Protein AF-A0AAD5IQD1-F1 (afdb_monomer_lite)

InterPro domains:
  IPR021109 Aspartic peptidase domain superfamily [G3DSA:2.40.70.10] (1-88)
  IPR021109 Aspartic peptidase domain superfamily [SSF50630] (2-72)

Sequence (131 aa):
MYVNIEVNGRVIQAMLDTGATNNFMARREADRLRLNLLESTSMINAVNSGAMPAHGVLETILKIKPDVMVEVLDEVGAVLEEFYDVMLAELPRKLPPRRTIDHWIDLEAGAKPPAQAPYMMAPLELAELRK

Structure (mmCIF, N/CA/C/O backbone):
data_AF-A0AAD5IQD1-F1
#
_entry.id   AF-A0AAD5IQD1-F1
#
loop_
_atom_site.group_PDB
_atom_site.id
_atom_site.type_symbol
_atom_site.label_atom_id
_atom_site.label_alt_id
_atom_site.label_comp_id
_atom_site.label_asym_id
_atom_site.label_entity_id
_atom_site.label_seq_id
_atom_site.pdbx_PDB_ins_code
_atom_site.Cartn_x
_atom_site.Cartn_y
_atom_site.Cartn_z
_atom_site.occupancy
_atom_site.B_iso_or_equiv
_atom_site.auth_seq_id
_atom_site.auth_comp_id
_atom_site.auth_asym_id
_atom_site.auth_atom_id
_atom_site.pdbx_PDB_model_num
ATOM 1 N N . MET A 1 1 ? -12.200 -0.147 2.313 1.00 70.19 1 MET A N 1
ATOM 2 C CA . MET A 1 1 ? -12.702 -1.318 3.075 1.00 70.19 1 MET A CA 1
ATOM 3 C C . MET A 1 1 ? -13.413 -0.800 4.317 1.00 70.19 1 MET A C 1
ATOM 5 O O . MET A 1 1 ? -12.965 0.212 4.833 1.00 70.19 1 MET A O 1
ATOM 9 N N . TYR A 1 2 ? -14.508 -1.409 4.776 1.00 79.00 2 TYR A N 1
ATOM 10 C CA . TYR A 1 2 ? -15.162 -1.018 6.034 1.00 79.00 2 TYR A CA 1
ATOM 11 C C . TYR A 1 2 ? -14.921 -2.086 7.096 1.00 79.00 2 TYR A C 1
ATOM 13 O O . TYR A 1 2 ? -15.002 -3.273 6.794 1.00 79.00 2 TYR A O 1
ATOM 21 N N . VAL A 1 3 ? -14.634 -1.666 8.323 1.00 79.44 3 VAL A N 1
ATOM 22 C CA . VAL A 1 3 ? -14.372 -2.549 9.462 1.00 79.44 3 VAL A CA 1
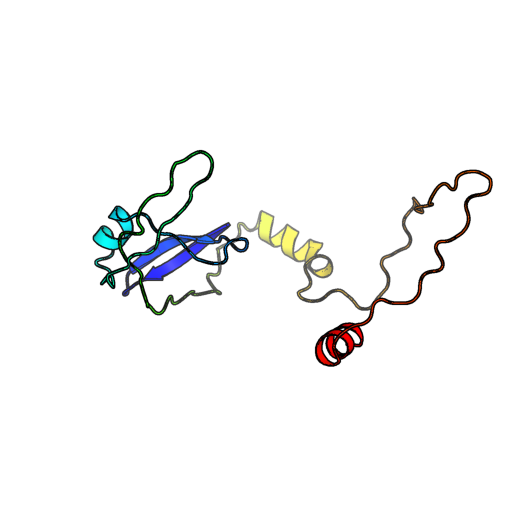ATOM 23 C C . VAL A 1 3 ? -15.221 -2.132 10.655 1.00 79.44 3 VAL A C 1
ATOM 25 O O . VAL A 1 3 ? -15.500 -0.948 10.857 1.00 79.44 3 VAL A O 1
ATOM 28 N N . ASN A 1 4 ? -15.641 -3.113 11.449 1.00 81.44 4 ASN A N 1
ATOM 29 C CA . ASN A 1 4 ? -16.295 -2.851 12.723 1.00 81.44 4 ASN A CA 1
ATOM 30 C C . ASN A 1 4 ? -15.224 -2.531 13.770 1.00 81.44 4 ASN A C 1
ATOM 32 O O . ASN A 1 4 ? -14.362 -3.360 14.055 1.00 81.44 4 ASN A O 1
ATOM 36 N N . ILE A 1 5 ? -15.287 -1.334 14.347 1.00 80.62 5 ILE A N 1
ATOM 37 C CA . ILE A 1 5 ? -14.393 -0.891 15.420 1.00 80.62 5 ILE A CA 1
ATOM 38 C C . ILE A 1 5 ? -15.195 -0.610 16.685 1.00 80.62 5 ILE A C 1
ATOM 40 O O . ILE A 1 5 ? -16.333 -0.144 16.622 1.00 80.62 5 ILE A O 1
ATOM 44 N N . GLU A 1 6 ? -14.605 -0.894 17.843 1.00 81.19 6 GLU A N 1
ATOM 45 C CA . GLU A 1 6 ? -15.215 -0.605 19.138 1.00 81.19 6 GLU A CA 1
ATOM 46 C C . GLU A 1 6 ? -14.606 0.676 19.722 1.00 81.19 6 GLU A C 1
ATOM 48 O O . GLU A 1 6 ? -13.409 0.738 20.006 1.00 81.19 6 GLU A O 1
ATOM 53 N N . VAL A 1 7 ? -15.438 1.703 19.903 1.00 79.94 7 VAL A N 1
ATOM 54 C CA . VAL A 1 7 ? -15.057 3.003 20.469 1.00 79.94 7 VAL A CA 1
ATOM 55 C C . VAL A 1 7 ? -15.880 3.233 21.733 1.00 79.94 7 VAL A C 1
ATOM 57 O O . VAL A 1 7 ? -17.109 3.269 21.671 1.00 79.94 7 VAL A O 1
ATOM 60 N N . ASN A 1 8 ? -15.227 3.356 22.894 1.00 74.81 8 ASN A N 1
ATOM 61 C CA . ASN A 1 8 ? -15.891 3.501 24.201 1.00 74.81 8 ASN A CA 1
ATOM 62 C C . ASN A 1 8 ? -17.014 2.465 24.452 1.00 74.81 8 ASN A C 1
ATOM 64 O O . ASN A 1 8 ? -18.095 2.803 24.933 1.00 74.81 8 ASN A O 1
ATOM 68 N N . GLY A 1 9 ? -16.779 1.197 24.091 1.00 75.88 9 GLY A N 1
ATOM 69 C CA . GLY A 1 9 ? -17.749 0.108 24.274 1.00 75.88 9 GLY A CA 1
ATOM 70 C C . GLY A 1 9 ? -18.890 0.083 23.251 1.00 75.88 9 GLY A C 1
ATOM 71 O O . GLY A 1 9 ? -19.838 -0.685 23.406 1.00 75.88 9 GLY A O 1
ATOM 72 N N . ARG A 1 10 ? -18.836 0.923 22.210 1.00 79.12 10 ARG A N 1
ATOM 73 C CA . ARG A 1 10 ? -19.824 0.960 21.125 1.00 79.12 10 ARG A CA 1
ATOM 74 C C . ARG A 1 10 ? -19.190 0.522 19.819 1.00 79.12 10 ARG A C 1
ATOM 76 O O . ARG A 1 10 ? -18.167 1.066 19.415 1.00 79.12 10 ARG A O 1
ATOM 83 N N . VAL A 1 11 ? -19.826 -0.429 19.144 1.00 82.50 11 VAL A N 1
ATOM 84 C CA . VAL A 1 11 ? -19.391 -0.879 17.821 1.00 82.50 11 VAL A CA 1
ATOM 85 C C . VAL A 1 11 ? -19.900 0.097 16.763 1.00 82.50 11 VAL A C 1
ATOM 87 O O . VAL A 1 11 ? -21.091 0.406 16.720 1.00 82.50 11 VAL A O 1
ATOM 90 N N . ILE A 1 12 ? -18.999 0.577 15.909 1.00 83.44 12 ILE A N 1
ATOM 91 C CA . ILE A 1 12 ? -19.312 1.380 14.725 1.00 83.44 12 ILE A CA 1
ATOM 92 C C . ILE A 1 12 ? -18.644 0.780 13.494 1.00 83.44 12 ILE A C 1
ATOM 94 O O . ILE A 1 12 ? -17.566 0.197 13.585 1.00 83.44 12 ILE A O 1
ATOM 98 N N . GLN A 1 13 ? -19.262 0.970 12.333 1.00 84.19 13 GLN A N 1
ATOM 99 C CA . GLN A 1 13 ? -18.639 0.661 11.053 1.00 84.19 13 GLN A CA 1
ATOM 100 C C . GLN A 1 13 ? -17.830 1.878 10.593 1.00 84.19 13 GLN A C 1
ATOM 102 O O . GLN A 1 13 ? -18.380 2.969 10.436 1.00 84.19 13 GLN A O 1
ATOM 107 N N . ALA A 1 14 ? -16.526 1.702 10.399 1.00 83.44 14 ALA A N 1
ATOM 108 C CA . ALA A 1 14 ? -15.613 2.752 9.961 1.00 83.44 14 ALA A CA 1
ATOM 109 C C . ALA A 1 14 ? -14.908 2.345 8.668 1.00 83.44 14 ALA A C 1
ATOM 111 O O . ALA A 1 14 ? -14.630 1.167 8.445 1.00 83.44 14 ALA A O 1
ATOM 112 N N . MET A 1 15 ? -14.625 3.318 7.803 1.00 83.50 15 MET A N 1
ATOM 113 C CA . MET A 1 15 ? -13.811 3.077 6.617 1.00 83.50 15 MET A CA 1
ATOM 114 C C . MET A 1 15 ? -12.345 2.961 7.038 1.00 83.50 15 MET A C 1
ATOM 116 O O . MET A 1 15 ? -11.818 3.850 7.700 1.00 83.50 15 MET A O 1
ATOM 120 N N . LEU A 1 16 ? -11.702 1.863 6.656 1.00 78.94 16 LEU A N 1
ATOM 121 C CA . LEU A 1 16 ? -10.267 1.672 6.789 1.00 78.94 16 LEU A CA 1
ATOM 122 C C . LEU A 1 16 ? -9.573 2.416 5.645 1.00 78.94 16 LEU A C 1
ATOM 124 O O . LEU A 1 16 ? -9.702 2.018 4.483 1.00 78.94 16 LEU A O 1
ATOM 128 N N . ASP A 1 17 ? -8.868 3.487 5.996 1.00 80.56 17 ASP A N 1
ATOM 129 C CA . ASP A 1 17 ? -8.006 4.253 5.101 1.00 80.56 17 ASP A CA 1
ATOM 130 C C . ASP A 1 17 ? -6.545 4.011 5.496 1.00 80.56 17 ASP A C 1
ATOM 132 O O . ASP A 1 17 ? -6.089 4.444 6.552 1.00 80.56 17 ASP A O 1
ATOM 136 N N . THR A 1 18 ? -5.820 3.262 4.666 1.00 74.06 18 THR A N 1
ATOM 137 C CA . THR A 1 18 ? -4.397 2.958 4.881 1.00 74.06 18 THR A CA 1
ATOM 138 C C . THR A 1 18 ? -3.473 3.994 4.238 1.00 74.06 18 THR A C 1
ATOM 140 O O . THR A 1 18 ? -2.257 3.853 4.331 1.00 74.06 18 THR A O 1
ATOM 143 N N . GLY A 1 19 ? -4.021 5.004 3.553 1.00 80.19 19 GLY A N 1
ATOM 144 C CA . GLY A 1 19 ? -3.261 6.040 2.850 1.00 80.19 19 GLY A CA 1
ATOM 145 C C . GLY A 1 19 ? -3.082 7.341 3.636 1.00 80.19 19 GLY A C 1
ATOM 146 O O . GLY A 1 19 ? -2.422 8.253 3.142 1.00 80.19 19 GLY A O 1
ATOM 147 N N . ALA A 1 20 ? -3.659 7.449 4.835 1.00 72.50 20 ALA A N 1
ATOM 148 C CA . ALA A 1 20 ? -3.646 8.670 5.631 1.00 72.50 20 ALA A CA 1
ATOM 149 C C . ALA A 1 20 ? -2.679 8.585 6.822 1.00 72.50 20 ALA A C 1
ATOM 151 O O . ALA A 1 20 ? -2.679 7.618 7.580 1.00 72.50 20 ALA A O 1
ATOM 152 N N . THR A 1 21 ? -1.904 9.651 7.045 1.00 74.00 21 THR A N 1
ATOM 153 C CA . THR A 1 21 ? -1.053 9.794 8.243 1.00 74.00 21 THR A CA 1
ATOM 154 C C . THR A 1 21 ? -1.886 9.941 9.520 1.00 74.00 21 THR A C 1
ATOM 156 O O . THR A 1 21 ? -1.455 9.549 10.603 1.00 74.00 21 THR A O 1
ATOM 159 N N . ASN A 1 22 ? -3.092 10.507 9.406 1.00 78.81 22 ASN A N 1
ATOM 160 C CA . ASN A 1 22 ? -3.998 10.764 10.520 1.00 78.81 22 ASN A CA 1
ATOM 161 C C . ASN A 1 22 ? -5.435 10.393 10.135 1.00 78.81 22 ASN A C 1
ATOM 163 O O . ASN A 1 22 ? -5.883 10.690 9.030 1.00 78.81 22 ASN A O 1
ATOM 167 N N . ASN A 1 23 ? -6.171 9.790 11.072 1.00 78.94 23 ASN A N 1
ATOM 168 C CA . ASN A 1 23 ? -7.585 9.465 10.893 1.00 78.94 23 ASN A CA 1
ATOM 169 C C . ASN A 1 23 ? -8.462 10.664 11.267 1.00 78.94 23 ASN A C 1
ATOM 171 O O . ASN A 1 23 ? -8.272 11.271 12.322 1.00 78.94 23 ASN A O 1
ATOM 175 N N . PHE A 1 24 ? -9.460 10.970 10.437 1.00 82.56 24 PHE A N 1
ATOM 176 C CA . PHE A 1 24 ? -10.403 12.063 10.674 1.00 82.56 24 PHE A CA 1
ATOM 177 C C . PHE A 1 24 ? -11.809 11.532 10.944 1.00 82.56 24 PHE A C 1
ATOM 179 O O . PHE A 1 24 ? -12.270 10.578 10.322 1.00 82.56 24 PHE A O 1
ATOM 186 N N . MET A 1 25 ? -12.513 12.187 11.865 1.00 83.31 25 MET A N 1
ATOM 187 C CA . MET A 1 25 ? -13.896 11.880 12.209 1.00 83.31 25 MET A CA 1
ATOM 188 C C . MET A 1 25 ? -14.720 13.163 12.169 1.00 83.31 25 MET A C 1
ATOM 190 O O . MET A 1 25 ? -14.297 14.206 12.668 1.00 83.31 25 MET A O 1
ATOM 194 N N . ALA A 1 26 ? -15.919 13.094 11.590 1.00 86.19 26 ALA A N 1
ATOM 195 C CA . ALA A 1 26 ? -16.839 14.221 11.625 1.00 86.19 26 ALA A CA 1
ATOM 196 C C . ALA A 1 26 ? -17.254 14.519 13.073 1.00 86.19 26 ALA A C 1
ATOM 198 O O . ALA A 1 26 ? -17.587 13.605 13.827 1.00 86.19 26 ALA A O 1
ATOM 199 N N . ARG A 1 27 ? -17.316 15.804 13.441 1.00 84.25 27 ARG A N 1
ATOM 200 C CA . ARG A 1 27 ? -17.666 16.246 14.802 1.00 84.25 27 ARG A CA 1
ATOM 201 C C . ARG A 1 27 ? -18.950 15.600 15.332 1.00 84.25 27 ARG A C 1
ATOM 203 O O . ARG A 1 27 ? -18.963 15.098 16.447 1.00 84.25 27 ARG A O 1
ATOM 210 N N . ARG A 1 28 ? -19.986 15.508 14.490 1.00 86.69 28 ARG A N 1
ATOM 211 C CA . ARG A 1 28 ? -21.263 14.861 14.841 1.00 86.69 28 ARG A CA 1
ATOM 212 C C . ARG A 1 28 ? -21.096 13.413 15.322 1.00 86.69 28 ARG A C 1
ATOM 214 O O . ARG A 1 28 ? -21.865 12.953 16.158 1.00 86.69 28 ARG A O 1
ATOM 221 N N . GLU A 1 29 ? -20.116 12.687 14.781 1.00 85.62 29 GLU A N 1
ATOM 222 C CA . GLU A 1 29 ? -19.846 11.297 15.152 1.00 85.62 29 GLU A CA 1
ATOM 223 C C . GLU A 1 29 ? -19.104 11.231 16.484 1.00 85.62 29 GLU A C 1
ATOM 225 O O . GLU A 1 29 ? -19.445 10.400 17.324 1.00 85.62 29 GLU A O 1
ATOM 230 N N . ALA A 1 30 ? -18.167 12.154 16.720 1.00 85.50 30 ALA A N 1
ATOM 231 C CA . ALA A 1 30 ? -17.509 12.291 18.015 1.00 85.50 30 ALA A CA 1
ATOM 232 C C . ALA A 1 30 ? -18.521 12.622 19.127 1.00 85.50 30 ALA A C 1
ATOM 234 O O . ALA A 1 30 ? -18.501 11.989 20.184 1.00 85.50 30 ALA A O 1
ATOM 235 N N . ASP A 1 31 ? -19.471 13.523 18.853 1.00 86.31 31 ASP A N 1
ATOM 236 C CA . ASP A 1 31 ? -20.561 13.870 19.771 1.00 86.31 31 ASP A CA 1
ATOM 237 C C . A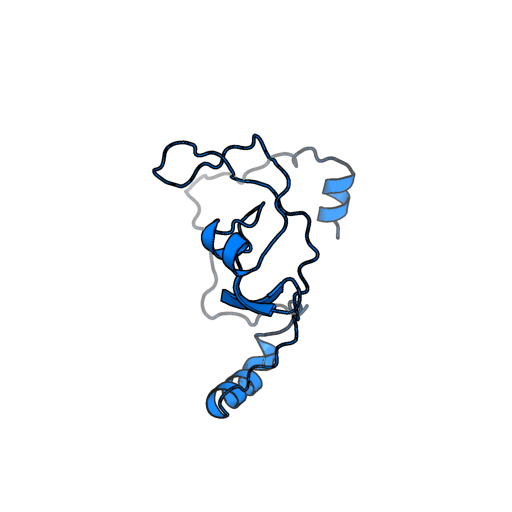SP A 1 31 ? -21.504 12.671 20.005 1.00 86.31 31 ASP A C 1
ATOM 239 O O . ASP A 1 31 ? -21.833 12.338 21.148 1.00 86.31 31 ASP A O 1
ATOM 243 N N . ARG A 1 32 ? -21.893 11.953 18.937 1.00 86.38 32 ARG A N 1
ATOM 244 C CA . ARG A 1 32 ? -22.730 10.735 19.007 1.00 86.38 32 ARG A CA 1
ATOM 245 C C . ARG A 1 32 ? -22.094 9.644 19.874 1.00 86.38 32 ARG A C 1
ATOM 247 O O . ARG A 1 32 ? -22.800 8.911 20.577 1.00 86.38 32 ARG A O 1
ATOM 254 N N . LEU A 1 33 ? -20.770 9.541 19.825 1.00 84.38 33 LEU A N 1
ATOM 255 C CA . LEU A 1 33 ? -19.967 8.590 20.591 1.00 84.38 33 LEU A CA 1
ATOM 256 C C . LEU A 1 33 ? -19.555 9.110 21.972 1.00 84.38 33 LEU A C 1
ATOM 258 O O . LEU A 1 33 ? -19.006 8.339 22.758 1.00 84.38 33 LEU A O 1
ATOM 262 N N . ARG A 1 34 ? -19.886 10.369 22.294 1.00 84.44 34 ARG A N 1
ATOM 263 C CA . ARG A 1 34 ? -19.544 11.041 23.556 1.00 84.44 34 ARG A CA 1
ATOM 264 C C . ARG A 1 34 ? -18.042 10.975 23.838 1.00 84.44 34 ARG A C 1
ATOM 266 O O . ARG A 1 34 ? -17.621 10.565 24.919 1.00 84.44 34 ARG A O 1
ATOM 273 N N . LEU A 1 35 ? -17.238 11.304 22.830 1.00 84.19 35 LEU A N 1
ATOM 274 C CA . LEU A 1 35 ? -15.783 11.306 22.941 1.00 84.19 35 LEU A CA 1
ATOM 275 C C . LEU A 1 35 ? -15.296 12.600 23.599 1.00 84.19 35 LEU A C 1
ATOM 277 O O . LEU A 1 35 ? -15.778 13.685 23.282 1.00 84.19 35 LEU A O 1
ATOM 281 N N . ASN A 1 36 ? -14.315 12.485 24.494 1.00 83.12 36 ASN A N 1
ATOM 282 C CA . ASN A 1 36 ? -13.702 13.638 25.149 1.00 83.12 36 ASN A CA 1
ATOM 283 C C . ASN A 1 36 ? -12.611 14.211 24.244 1.00 83.12 36 ASN A C 1
ATOM 285 O O . ASN A 1 36 ? -11.556 13.600 24.087 1.00 83.12 36 ASN A O 1
ATOM 289 N N . LEU A 1 37 ? -12.880 15.363 23.634 1.00 84.00 37 LEU A N 1
ATOM 290 C CA . LEU A 1 37 ? -11.931 16.049 22.762 1.00 84.00 37 LEU A CA 1
ATOM 291 C C . LEU A 1 37 ? -10.921 16.846 23.596 1.00 84.00 37 LEU A C 1
ATOM 293 O O . LEU A 1 37 ? -11.307 17.557 24.523 1.00 84.00 37 LEU A O 1
ATOM 297 N N . LEU A 1 38 ? -9.645 16.771 23.229 1.00 84.75 38 LEU A N 1
ATOM 298 C CA . LEU A 1 38 ? -8.633 17.730 23.657 1.00 84.75 38 LEU A CA 1
ATOM 299 C C . LEU A 1 38 ? -8.680 18.936 22.721 1.00 84.75 38 LEU A C 1
ATOM 301 O O . LEU A 1 38 ? -8.786 18.773 21.500 1.00 84.75 38 LEU A O 1
ATOM 305 N N . GLU A 1 39 ? -8.596 20.141 23.280 1.00 83.25 39 GLU A N 1
ATOM 306 C CA . GLU A 1 39 ? -8.523 21.351 22.467 1.00 83.25 39 GLU A CA 1
ATOM 307 C C . GLU A 1 39 ? -7.292 21.314 21.556 1.00 83.25 39 GLU A C 1
ATOM 309 O O . GLU A 1 39 ? -6.209 20.865 21.936 1.00 83.25 39 GLU A O 1
ATOM 314 N N . SER A 1 40 ? -7.471 21.775 20.323 1.00 81.19 40 SER A N 1
ATOM 315 C CA . SER A 1 40 ? -6.419 21.809 19.319 1.00 81.19 40 SER A CA 1
ATOM 316 C C . SER A 1 40 ? -6.513 23.094 18.520 1.00 81.19 40 SER A C 1
ATOM 318 O O . SER A 1 40 ? -7.602 23.557 18.194 1.00 81.19 40 SER A O 1
ATOM 320 N N . THR A 1 41 ? -5.356 23.646 18.171 1.00 86.62 41 THR A N 1
ATOM 321 C CA . THR A 1 41 ? -5.220 24.782 17.250 1.00 86.62 41 THR A CA 1
ATOM 322 C C . THR A 1 41 ? -4.872 24.334 15.828 1.00 86.62 41 THR A C 1
ATOM 324 O O . THR A 1 41 ? -4.536 25.161 14.982 1.00 86.62 41 THR A O 1
ATOM 327 N N . SER A 1 42 ? -4.905 23.024 15.553 1.00 85.56 42 SER A N 1
ATOM 328 C CA . SER A 1 42 ? -4.534 22.485 14.244 1.00 85.56 42 SER A CA 1
ATOM 329 C C . SER A 1 42 ? -5.563 22.830 13.165 1.00 85.56 42 SER A C 1
ATOM 331 O O . SER A 1 42 ? -6.755 22.985 13.427 1.00 85.56 42 SER A O 1
AT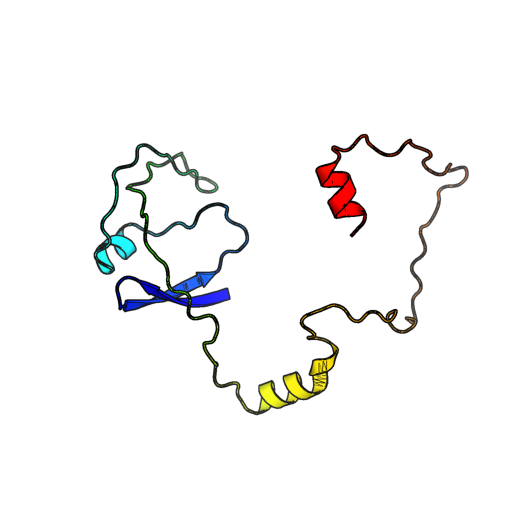OM 333 N N . MET A 1 43 ? -5.086 22.951 11.927 1.00 86.81 43 MET A N 1
ATOM 334 C CA . MET A 1 43 ? -5.905 23.209 10.744 1.00 86.81 43 MET A CA 1
ATOM 335 C C . MET A 1 43 ? -5.867 21.985 9.827 1.00 86.81 43 MET A C 1
ATOM 337 O O . MET A 1 43 ? -4.826 21.348 9.674 1.00 86.81 43 MET A O 1
ATOM 341 N N . ILE A 1 44 ? -6.994 21.675 9.198 1.00 85.81 44 ILE A N 1
ATOM 342 C CA . ILE A 1 44 ? -7.173 20.577 8.253 1.00 85.81 44 ILE A CA 1
ATOM 343 C C . ILE A 1 44 ? -7.427 21.180 6.874 1.00 85.81 44 ILE A C 1
ATOM 345 O O . ILE A 1 44 ? -8.274 22.059 6.713 1.00 85.81 44 ILE A O 1
ATOM 349 N N . ASN A 1 45 ? -6.711 20.677 5.873 1.00 84.31 45 ASN A N 1
ATOM 350 C CA . ASN A 1 45 ? -6.953 20.996 4.472 1.00 84.31 45 ASN A CA 1
ATOM 351 C C . ASN A 1 45 ? -7.670 19.815 3.819 1.00 84.31 45 ASN A C 1
ATOM 353 O O . ASN A 1 45 ? -7.107 18.723 3.753 1.00 84.31 45 ASN A O 1
ATOM 357 N N . ALA A 1 46 ? -8.893 20.032 3.335 1.00 79.00 46 ALA A N 1
ATOM 358 C CA . ALA A 1 46 ? -9.572 19.067 2.479 1.00 79.00 46 ALA A CA 1
ATOM 359 C C . ALA A 1 46 ? -9.371 19.436 1.002 1.00 79.00 46 ALA A C 1
ATOM 361 O O . ALA A 1 46 ? -9.088 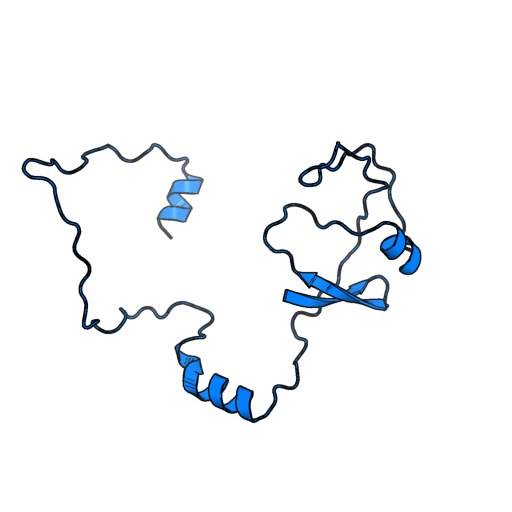20.583 0.647 1.00 79.00 46 ALA A O 1
ATOM 362 N N . VAL A 1 47 ? -9.490 18.443 0.122 1.00 80.88 47 VAL A N 1
ATOM 363 C CA . VAL A 1 47 ? -9.333 18.649 -1.322 1.00 80.88 47 VAL A CA 1
ATOM 364 C C . VAL A 1 47 ? -10.403 19.626 -1.813 1.00 80.88 47 VAL A C 1
ATOM 366 O O . VAL A 1 47 ? -11.583 19.461 -1.512 1.00 80.88 47 VAL A O 1
ATOM 369 N N . ASN A 1 48 ? -9.986 20.638 -2.579 1.00 89.88 48 ASN A N 1
ATOM 370 C CA . ASN A 1 48 ? -10.854 21.694 -3.113 1.00 89.88 48 ASN A CA 1
ATOM 371 C C . ASN A 1 48 ? -11.593 22.526 -2.045 1.00 89.88 48 ASN A C 1
ATOM 373 O O . ASN A 1 48 ? -12.626 23.125 -2.345 1.00 89.88 48 ASN A O 1
ATOM 377 N N . SER A 1 49 ? -11.072 22.598 -0.815 1.00 85.94 49 SER A N 1
ATOM 378 C CA . SER A 1 49 ? -11.596 23.479 0.232 1.00 85.94 49 SER A CA 1
ATOM 379 C C . SER A 1 49 ? -10.524 24.421 0.778 1.00 85.94 49 SER A C 1
ATOM 381 O O . SER A 1 49 ? -9.329 24.146 0.706 1.00 85.94 49 SER A O 1
ATOM 383 N N . GLY A 1 50 ? -10.958 25.526 1.389 1.00 88.50 50 GLY A N 1
ATOM 384 C CA . GLY A 1 50 ? -10.083 26.306 2.263 1.00 88.50 50 GLY A CA 1
ATOM 385 C C . GLY A 1 50 ? -9.678 25.508 3.506 1.00 88.50 50 GLY A C 1
ATOM 386 O O . GLY A 1 50 ? -10.350 24.538 3.874 1.00 88.50 50 GLY A O 1
ATOM 387 N N . ALA A 1 51 ? -8.594 25.937 4.154 1.00 88.56 51 ALA A N 1
ATOM 388 C CA . ALA A 1 51 ? -8.177 25.400 5.442 1.00 88.56 51 ALA A CA 1
ATOM 389 C C . ALA A 1 51 ? -9.281 25.609 6.488 1.00 88.56 51 ALA A C 1
ATOM 391 O O . ALA A 1 51 ? -9.799 26.717 6.636 1.00 88.56 51 ALA A O 1
ATOM 392 N N . MET A 1 52 ? -9.619 24.559 7.233 1.00 86.38 52 MET A N 1
ATOM 393 C CA . MET A 1 52 ? -10.621 24.597 8.300 1.00 86.38 52 MET A CA 1
ATOM 394 C C . MET A 1 52 ? -10.009 24.189 9.643 1.00 86.38 52 MET A C 1
ATOM 396 O O . MET A 1 52 ? -9.110 23.353 9.662 1.00 86.38 52 MET A O 1
ATOM 400 N N . PRO A 1 53 ? -10.468 24.736 10.777 1.00 86.44 53 PRO A N 1
ATOM 401 C CA . PRO A 1 53 ? -9.950 24.340 12.081 1.00 86.44 53 PRO A CA 1
ATOM 402 C C . PRO A 1 53 ? -10.355 22.904 12.432 1.00 86.44 53 PRO A C 1
ATOM 404 O O . PRO A 1 53 ? -11.519 22.507 12.294 1.00 86.44 53 PRO A O 1
ATOM 407 N N . ALA A 1 54 ? -9.398 22.128 12.937 1.00 86.06 54 ALA A N 1
ATOM 408 C CA . ALA A 1 54 ? -9.699 20.898 13.646 1.00 86.06 54 ALA A CA 1
ATOM 409 C C . ALA A 1 54 ? -10.404 21.269 14.954 1.00 86.06 54 ALA A C 1
ATOM 411 O O . ALA A 1 54 ? -9.906 22.067 15.741 1.00 86.06 54 ALA A O 1
ATOM 412 N N . HIS A 1 55 ? -11.575 20.688 15.197 1.00 82.81 55 HIS A N 1
ATOM 413 C CA . HIS A 1 55 ? -12.362 21.010 16.391 1.00 82.81 55 HIS A CA 1
ATOM 414 C C . HIS A 1 55 ? -11.767 20.441 17.687 1.00 82.81 55 HIS A C 1
ATOM 416 O O . HIS A 1 55 ? -12.173 20.839 18.774 1.00 82.81 55 HIS A O 1
ATOM 422 N N . GLY A 1 56 ? -10.837 19.496 17.576 1.00 84.62 56 GLY A N 1
ATOM 423 C CA . GLY A 1 56 ? -10.154 18.873 18.696 1.00 84.62 56 GLY A CA 1
ATOM 424 C C . GLY A 1 56 ? -9.401 17.629 18.248 1.00 84.62 56 GLY A C 1
ATOM 425 O O . GLY A 1 56 ? -9.618 17.121 17.144 1.00 84.62 56 GLY A O 1
ATOM 426 N N . VAL A 1 57 ? -8.513 17.145 19.107 1.00 81.81 57 VAL A N 1
ATOM 427 C CA . VAL A 1 57 ? -7.774 15.895 18.910 1.00 81.81 57 VAL A CA 1
ATOM 428 C C . VAL A 1 57 ? -8.234 14.887 19.953 1.00 81.81 57 VAL A C 1
ATOM 430 O O . VAL A 1 57 ? -8.591 15.240 21.074 1.00 81.81 57 VAL A O 1
ATOM 433 N N . LEU A 1 58 ? -8.255 13.618 19.565 1.00 76.25 58 LEU A N 1
ATOM 434 C CA . LEU A 1 58 ? -8.595 12.506 20.436 1.00 76.25 58 LEU A CA 1
ATOM 435 C C . LEU A 1 58 ? -7.371 11.629 20.630 1.00 76.25 58 LEU A C 1
ATOM 437 O O . LEU A 1 58 ? -6.830 11.101 19.662 1.00 76.25 58 LEU A O 1
ATOM 441 N N . GLU A 1 59 ? -6.992 11.423 21.885 1.00 68.06 59 GLU A N 1
ATOM 442 C CA . GLU A 1 59 ? -6.080 10.357 22.276 1.00 68.06 59 GLU A CA 1
ATOM 443 C C . GLU A 1 59 ? -6.933 9.250 22.902 1.00 68.06 59 GLU A C 1
ATOM 445 O O . GLU A 1 59 ? -7.322 9.306 24.068 1.00 68.06 59 GLU A O 1
ATOM 450 N N . THR A 1 60 ? -7.355 8.284 22.087 1.00 66.25 60 THR A N 1
ATOM 451 C CA . THR A 1 60 ? -8.180 7.165 22.552 1.00 66.25 60 THR A CA 1
ATOM 452 C C . THR A 1 60 ? -7.619 5.844 22.057 1.00 66.25 60 THR A C 1
ATOM 454 O O . THR A 1 60 ? -7.032 5.762 20.978 1.00 66.25 60 THR A O 1
ATOM 457 N N . ILE A 1 61 ? -7.806 4.794 22.854 1.00 61.34 61 ILE A N 1
ATOM 458 C CA . ILE A 1 61 ? -7.405 3.440 22.483 1.00 61.34 61 ILE A CA 1
ATOM 459 C C . ILE A 1 61 ? -8.502 2.864 21.590 1.00 61.34 61 ILE A C 1
ATOM 461 O O . ILE A 1 61 ? -9.550 2.425 22.065 1.00 61.34 61 ILE A O 1
ATOM 465 N N . LEU A 1 62 ? -8.249 2.858 20.285 1.00 64.88 62 LEU A N 1
ATOM 466 C CA . LEU A 1 62 ? -9.072 2.151 19.313 1.00 64.88 62 LEU A CA 1
ATOM 467 C C . LEU A 1 62 ? -8.781 0.652 19.407 1.00 64.88 62 LEU A C 1
ATOM 469 O O . LEU A 1 62 ? -7.707 0.192 19.023 1.00 64.88 62 LEU A O 1
ATOM 473 N N . LYS A 1 63 ? -9.750 -0.123 19.902 1.00 60.38 63 LYS A N 1
ATOM 474 C CA . LYS A 1 63 ? -9.695 -1.584 19.813 1.00 60.38 63 LYS A CA 1
ATOM 475 C C . LYS A 1 63 ? -10.264 -2.003 18.469 1.00 60.38 63 LYS A C 1
ATOM 477 O O . LYS A 1 63 ? -11.477 -2.106 18.283 1.00 60.38 63 LYS A O 1
ATOM 482 N N . ILE A 1 64 ? -9.364 -2.236 17.527 1.00 60.78 64 ILE A N 1
ATOM 483 C CA . ILE A 1 64 ? -9.689 -2.959 16.304 1.00 60.78 64 ILE A CA 1
ATOM 484 C C . ILE A 1 64 ? -9.765 -4.433 16.708 1.00 60.78 64 ILE A C 1
ATOM 486 O O . ILE A 1 64 ? -8.832 -4.941 17.324 1.00 60.78 64 ILE A O 1
ATOM 490 N N . LYS A 1 65 ? -10.886 -5.103 16.429 1.00 59.97 65 LYS A N 1
ATOM 491 C CA . LYS A 1 65 ? -10.963 -6.568 16.478 1.00 59.97 65 LYS A CA 1
ATOM 492 C C . LYS A 1 65 ? -10.641 -7.042 15.061 1.00 59.97 65 LYS A C 1
ATOM 494 O O . LYS A 1 65 ? -11.539 -6.995 14.225 1.00 59.97 65 LYS A O 1
ATOM 499 N N . PRO A 1 66 ? -9.380 -7.391 14.751 1.00 52.59 66 PRO A N 1
ATOM 500 C CA . PRO A 1 66 ? -8.998 -7.759 13.391 1.00 52.59 66 PRO A CA 1
ATOM 501 C C . PRO A 1 66 ? -9.641 -9.087 12.954 1.00 52.59 66 PRO A C 1
ATOM 503 O O . PRO A 1 66 ? -9.782 -9.324 11.763 1.00 52.59 66 PRO A O 1
ATOM 506 N N . ASP A 1 67 ? -10.132 -9.887 13.904 1.00 51.34 67 ASP A N 1
ATOM 507 C CA . ASP A 1 67 ? -10.634 -11.246 13.675 1.00 51.34 67 ASP A CA 1
ATOM 508 C C . ASP A 1 67 ? -12.164 -11.326 13.578 1.00 51.34 67 ASP A C 1
ATOM 510 O O . ASP A 1 67 ? -12.790 -12.253 14.097 1.00 51.34 67 ASP A O 1
ATOM 514 N N . VAL A 1 68 ? -12.806 -10.338 12.945 1.00 58.59 68 VAL A N 1
ATOM 515 C CA . VAL A 1 68 ? -14.226 -10.486 12.600 1.00 58.59 68 VAL A CA 1
ATOM 516 C C . VAL A 1 68 ? -14.322 -11.523 11.487 1.00 58.59 68 VAL A C 1
ATOM 518 O O . VAL A 1 68 ? -14.162 -11.209 10.311 1.00 58.59 68 VAL A O 1
ATOM 521 N N . MET A 1 69 ? -14.581 -12.765 11.884 1.00 53.78 69 MET A N 1
ATOM 522 C CA . MET A 1 69 ? -14.969 -13.838 10.981 1.00 53.78 69 MET A CA 1
ATOM 523 C C . MET A 1 69 ? -16.292 -13.426 10.332 1.00 53.78 69 MET A C 1
ATOM 525 O O . MET A 1 69 ? -17.332 -13.374 10.989 1.00 53.78 69 MET A O 1
ATOM 529 N N . VAL A 1 70 ? -16.231 -13.035 9.063 1.00 66.38 70 VAL A N 1
ATOM 530 C CA . VAL A 1 70 ? -17.423 -12.800 8.251 1.00 66.38 70 VAL A CA 1
ATOM 531 C C . VAL A 1 70 ? -17.895 -14.166 7.777 1.00 66.38 70 VAL A C 1
ATOM 533 O O . VAL A 1 70 ? -17.095 -14.926 7.238 1.00 66.38 70 VAL A O 1
ATOM 536 N N . GLU A 1 71 ? -19.170 -14.488 7.984 1.00 70.62 71 GLU A N 1
ATOM 537 C CA . GLU A 1 71 ? -19.769 -15.662 7.350 1.00 70.62 71 GLU A CA 1
ATOM 538 C C . GLU A 1 71 ? -19.733 -15.449 5.836 1.00 70.62 71 GLU A C 1
ATOM 540 O O . GLU A 1 71 ? -20.407 -14.580 5.279 1.00 70.62 71 GLU A O 1
ATOM 545 N N . VAL A 1 72 ? -18.849 -16.195 5.186 1.00 69.44 72 VAL A N 1
ATOM 546 C CA . VAL A 1 72 ? -18.698 -16.204 3.739 1.00 69.44 72 VAL A CA 1
ATOM 547 C C . VAL A 1 72 ? -19.756 -17.159 3.193 1.00 69.44 72 VAL A C 1
ATOM 549 O O . VAL A 1 72 ? -19.867 -18.280 3.680 1.00 69.44 72 VAL A O 1
ATOM 552 N N . LEU A 1 73 ? -20.546 -16.720 2.208 1.00 77.75 73 LEU A N 1
ATOM 553 C CA . LEU A 1 73 ? -21.482 -17.606 1.510 1.00 77.75 73 LEU A CA 1
ATOM 554 C C . LEU A 1 73 ? -20.708 -18.807 0.950 1.00 77.75 73 LEU A C 1
ATOM 556 O O . LEU A 1 73 ? -19.624 -18.609 0.401 1.00 77.75 73 LEU A O 1
ATOM 560 N N . ASP A 1 74 ? -21.264 -20.016 1.051 1.00 82.19 74 ASP A N 1
ATOM 561 C CA . ASP A 1 74 ? -20.586 -21.268 0.671 1.00 82.19 74 ASP A CA 1
ATOM 562 C C . ASP A 1 74 ? -19.916 -21.204 -0.717 1.00 82.19 74 ASP A C 1
ATOM 564 O O . ASP A 1 74 ? -18.807 -21.699 -0.911 1.00 82.19 74 ASP A O 1
ATOM 568 N N . GLU A 1 75 ? -20.546 -20.508 -1.667 1.00 85.62 75 GLU A N 1
ATOM 569 C CA . GLU A 1 75 ? -20.037 -20.265 -3.024 1.00 85.62 75 GLU A CA 1
ATOM 570 C C . GLU A 1 75 ? -18.698 -19.511 -3.043 1.00 85.62 75 GLU A C 1
ATOM 572 O O . GLU A 1 75 ? -17.796 -19.839 -3.809 1.00 85.62 75 GLU A O 1
ATOM 577 N N . VAL A 1 76 ? -18.551 -18.499 -2.186 1.00 82.12 76 VAL A N 1
ATOM 578 C CA . VAL A 1 76 ? -17.325 -17.701 -2.069 1.00 82.12 76 VAL A CA 1
ATOM 579 C C . VAL A 1 76 ? -16.268 -18.470 -1.273 1.00 82.12 76 VAL A C 1
ATOM 581 O O . VAL A 1 76 ? -15.084 -18.375 -1.589 1.00 82.12 76 VAL A O 1
ATOM 584 N N . GLY A 1 77 ? -16.683 -19.278 -0.291 1.00 84.31 77 GLY A N 1
ATOM 585 C CA . GLY A 1 77 ? -15.790 -20.177 0.442 1.00 84.31 77 GLY A CA 1
ATOM 586 C C . GLY A 1 77 ? -15.099 -21.180 -0.484 1.00 84.31 77 GLY A C 1
ATOM 587 O O . GLY A 1 77 ? -13.879 -21.324 -0.421 1.00 84.31 77 GLY A O 1
ATOM 588 N N . ALA A 1 78 ? -15.853 -21.783 -1.408 1.00 87.69 78 ALA A N 1
ATOM 589 C CA . ALA A 1 78 ? -15.320 -22.723 -2.394 1.00 87.69 78 ALA A CA 1
ATOM 590 C C . ALA A 1 78 ? -14.234 -22.096 -3.288 1.00 87.69 78 ALA A C 1
ATOM 592 O O . ALA A 1 78 ? -13.191 -22.704 -3.516 1.00 87.69 78 ALA A O 1
ATOM 593 N N . VAL A 1 79 ? -14.439 -20.856 -3.745 1.00 89.31 79 VAL A N 1
ATOM 594 C CA . VAL A 1 79 ? -13.449 -20.132 -4.564 1.00 89.31 79 VAL A CA 1
ATOM 595 C C . VAL A 1 79 ? -12.192 -19.795 -3.756 1.00 89.31 79 VAL A C 1
ATOM 597 O O . VAL A 1 79 ? -11.079 -19.892 -4.266 1.00 89.31 79 VAL A O 1
ATOM 600 N N . LEU A 1 80 ? -12.336 -19.405 -2.487 1.00 86.12 80 LEU A N 1
ATOM 601 C CA . LEU A 1 80 ? -11.183 -19.107 -1.630 1.00 86.12 80 LEU A CA 1
ATOM 602 C C . LEU A 1 80 ? -10.333 -20.350 -1.349 1.00 86.12 80 LEU A C 1
ATOM 604 O O . LEU A 1 80 ? -9.110 -20.240 -1.276 1.00 86.12 80 LEU A O 1
ATOM 608 N N . GLU A 1 81 ? -10.965 -21.515 -1.210 1.00 87.75 81 GLU A N 1
ATOM 609 C CA . GLU A 1 81 ? -10.265 -22.789 -1.044 1.00 87.75 81 GLU A CA 1
ATOM 610 C C . GLU A 1 81 ? -9.560 -23.219 -2.341 1.00 87.75 81 GLU A C 1
ATOM 612 O O . GLU A 1 81 ? -8.403 -23.638 -2.296 1.00 87.75 81 GLU A O 1
ATOM 617 N N . GLU A 1 82 ? -10.205 -23.036 -3.500 1.00 92.44 82 GLU A N 1
ATOM 618 C CA . GLU A 1 82 ? -9.624 -23.324 -4.820 1.00 92.44 82 GLU A CA 1
ATOM 619 C C . GLU A 1 82 ? -8.351 -22.505 -5.099 1.00 92.44 82 GLU A C 1
ATOM 621 O O . GLU A 1 82 ? -7.381 -23.046 -5.628 1.00 92.44 82 GLU A O 1
ATOM 626 N N . PHE A 1 83 ? -8.332 -21.223 -4.717 1.00 89.19 83 PHE A N 1
ATOM 627 C CA . PHE A 1 83 ? -7.231 -20.285 -4.997 1.00 89.19 83 PHE A CA 1
ATOM 628 C C . PHE A 1 83 ? -6.377 -19.943 -3.766 1.00 89.19 83 PHE A C 1
ATOM 630 O O . PHE A 1 83 ? -5.728 -18.890 -3.718 1.00 89.19 83 PHE A O 1
ATOM 637 N N . TYR A 1 84 ? -6.363 -20.814 -2.753 1.00 85.94 84 TYR A N 1
ATOM 638 C CA . TYR A 1 84 ? -5.616 -20.583 -1.513 1.00 85.94 84 TYR A CA 1
ATOM 639 C C . TYR A 1 84 ? -4.113 -20.349 -1.758 1.00 85.94 84 TYR A C 1
ATOM 641 O O . TYR A 1 84 ? -3.471 -19.548 -1.078 1.00 85.94 84 TYR A O 1
ATOM 649 N N . ASP A 1 85 ? -3.544 -21.003 -2.768 1.00 83.69 85 ASP A N 1
ATOM 650 C CA . ASP A 1 85 ? -2.138 -20.892 -3.162 1.00 83.69 85 ASP A CA 1
ATOM 651 C C . ASP A 1 85 ? -1.756 -19.522 -3.758 1.00 83.69 85 ASP A C 1
ATOM 653 O O . ASP A 1 85 ? -0.581 -19.147 -3.725 1.00 83.69 85 ASP A O 1
ATOM 657 N N . VAL A 1 86 ? -2.729 -18.754 -4.258 1.00 84.12 86 VAL A N 1
ATOM 658 C CA . VAL A 1 86 ? -2.543 -17.379 -4.758 1.00 84.12 86 VAL A CA 1
ATOM 659 C C . VAL A 1 86 ? -2.613 -16.348 -3.622 1.00 84.12 86 VAL A C 1
ATOM 661 O O . VAL A 1 86 ? -2.036 -15.266 -3.731 1.00 84.12 86 VAL A O 1
ATOM 664 N N . MET A 1 87 ? -3.286 -16.680 -2.518 1.00 82.06 87 MET A N 1
ATOM 665 C CA . MET A 1 87 ? -3.612 -15.778 -1.401 1.00 82.06 87 MET A CA 1
ATOM 666 C C . MET A 1 87 ? -2.723 -16.015 -0.162 1.00 82.06 87 MET A C 1
ATOM 668 O O . MET A 1 87 ? -3.171 -15.887 0.977 1.00 82.06 87 MET A O 1
ATOM 672 N N . LEU A 1 88 ? -1.453 -16.376 -0.358 1.00 83.50 88 LEU A N 1
ATOM 673 C CA . LEU A 1 88 ? -0.518 -16.623 0.744 1.00 83.50 88 LEU A CA 1
ATOM 674 C C . LEU A 1 88 ? -0.134 -15.322 1.472 1.00 83.50 88 LEU A C 1
ATOM 676 O O . LEU A 1 88 ? 0.071 -14.281 0.851 1.00 83.50 88 LEU A O 1
ATOM 680 N N . ALA A 1 89 ? 0.037 -15.400 2.796 1.00 84.00 89 ALA A N 1
ATOM 681 C CA . ALA A 1 89 ? 0.468 -14.262 3.618 1.00 84.00 89 ALA A CA 1
ATOM 682 C C . ALA A 1 89 ? 1.884 -13.763 3.269 1.00 84.00 89 ALA A C 1
ATOM 684 O O . ALA A 1 89 ? 2.199 -12.590 3.456 1.00 84.00 89 ALA A O 1
ATOM 685 N N . GLU A 1 90 ? 2.727 -14.653 2.745 1.00 86.00 90 GLU A N 1
ATOM 686 C CA . GLU A 1 90 ? 4.062 -14.338 2.247 1.00 86.00 90 GLU A CA 1
ATOM 687 C C . GLU A 1 90 ? 4.210 -14.816 0.803 1.00 86.00 90 GLU A C 1
ATOM 689 O O . GLU A 1 90 ? 3.659 -15.849 0.410 1.00 86.00 90 GLU A O 1
ATOM 694 N N . LEU A 1 91 ? 4.999 -14.084 0.013 1.00 84.25 91 LEU A N 1
ATOM 695 C CA . LEU A 1 91 ? 5.298 -14.479 -1.358 1.00 84.25 91 LEU A CA 1
ATOM 696 C C . LEU A 1 91 ? 6.065 -15.813 -1.376 1.00 84.25 91 LEU A C 1
ATOM 698 O O . LEU A 1 91 ? 7.068 -15.964 -0.668 1.00 84.25 91 LEU A O 1
ATOM 702 N N . PRO A 1 92 ? 5.652 -16.781 -2.212 1.00 84.94 92 PRO A N 1
ATOM 703 C CA . PRO A 1 92 ? 6.363 -18.041 -2.326 1.00 84.94 92 PRO A CA 1
ATOM 704 C C . PRO A 1 92 ? 7.793 -17.801 -2.825 1.00 84.94 92 PRO A C 1
ATOM 706 O O . PRO A 1 92 ? 8.030 -17.070 -3.781 1.00 84.94 92 PRO A O 1
ATOM 709 N N . ARG A 1 93 ? 8.770 -18.486 -2.218 1.00 83.38 93 ARG A N 1
ATOM 710 C CA . ARG A 1 93 ? 10.202 -18.383 -2.585 1.00 83.38 93 ARG A CA 1
ATOM 711 C C . ARG A 1 93 ? 10.550 -18.969 -3.960 1.00 83.38 93 ARG A C 1
ATOM 713 O O . ARG A 1 93 ? 11.713 -18.972 -4.356 1.00 83.38 93 ARG A O 1
ATOM 720 N N . LYS A 1 94 ? 9.572 -19.544 -4.659 1.00 87.25 94 LYS A N 1
ATOM 721 C CA . LYS A 1 94 ? 9.753 -20.158 -5.975 1.00 87.25 94 LYS A CA 1
ATOM 722 C C . LYS A 1 94 ? 9.478 -19.113 -7.047 1.00 87.25 94 LYS A C 1
ATOM 724 O O . LYS A 1 94 ? 8.585 -18.288 -6.893 1.00 87.25 94 LYS A O 1
ATOM 729 N N . LEU A 1 95 ? 10.224 -19.179 -8.148 1.00 85.75 95 LEU A N 1
ATOM 730 C CA . LEU A 1 95 ? 9.917 -18.347 -9.304 1.00 85.75 95 LEU A CA 1
ATOM 731 C C . LEU A 1 95 ? 8.521 -18.697 -9.837 1.00 85.75 95 LEU A C 1
ATOM 733 O O . LEU A 1 95 ? 8.155 -19.879 -9.841 1.00 85.75 95 LEU A O 1
ATOM 737 N N . PRO A 1 96 ? 7.753 -17.698 -10.298 1.00 84.31 96 PRO A N 1
ATOM 738 C CA . PRO A 1 96 ? 6.500 -17.968 -10.975 1.00 84.31 96 PRO A CA 1
ATOM 739 C C . PRO A 1 96 ? 6.749 -18.851 -12.212 1.00 84.31 96 PRO A C 1
ATOM 741 O O . PRO A 1 96 ? 7.835 -18.797 -12.803 1.00 84.31 96 PRO A O 1
ATOM 744 N N . PRO A 1 97 ? 5.760 -19.660 -12.627 1.00 88.06 97 PRO A N 1
ATOM 745 C CA . PRO A 1 97 ? 5.847 -20.433 -13.859 1.00 88.06 97 PRO A CA 1
ATOM 746 C C . PRO A 1 97 ? 6.200 -19.549 -15.062 1.00 88.06 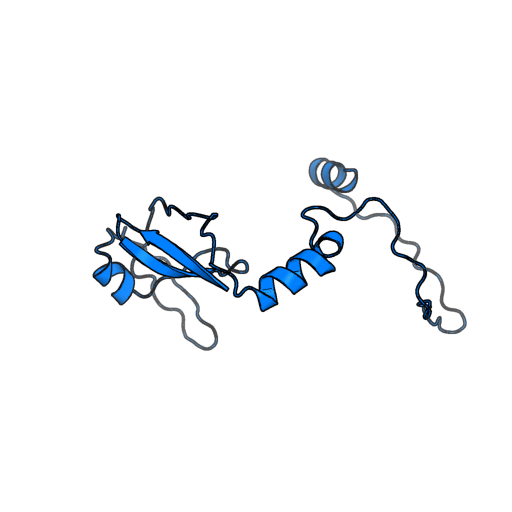97 PRO A C 1
ATOM 748 O O . PRO A 1 97 ? 5.808 -18.379 -15.125 1.00 88.06 97 PRO A O 1
ATOM 751 N N . ARG A 1 98 ? 6.917 -20.119 -16.040 1.00 88.81 98 ARG A N 1
ATOM 752 C CA . ARG A 1 98 ? 7.199 -19.425 -17.305 1.00 88.81 98 ARG A CA 1
ATOM 753 C C . ARG A 1 98 ? 5.887 -19.033 -17.981 1.00 88.81 98 ARG A C 1
ATOM 755 O O . ARG A 1 98 ? 5.008 -19.873 -18.165 1.00 88.81 98 ARG A O 1
ATOM 762 N N . ARG A 1 99 ? 5.768 -17.756 -18.338 1.00 88.62 99 ARG A N 1
ATOM 763 C CA . ARG A 1 99 ? 4.610 -17.213 -19.053 1.00 88.62 99 ARG A CA 1
ATOM 764 C C . ARG A 1 99 ? 4.793 -17.416 -20.557 1.00 88.62 99 ARG A C 1
ATOM 766 O O . ARG A 1 99 ? 5.910 -17.562 -21.034 1.00 88.62 99 ARG A O 1
ATOM 773 N N . THR A 1 100 ? 3.691 -17.413 -21.304 1.00 90.44 100 THR A N 1
ATOM 774 C CA . THR A 1 100 ? 3.709 -17.493 -22.778 1.00 90.44 100 THR A CA 1
ATOM 775 C C . THR A 1 100 ? 4.293 -16.233 -23.421 1.00 90.44 100 THR A C 1
ATOM 777 O O . THR A 1 100 ? 4.793 -16.287 -24.538 1.00 90.44 100 THR A O 1
ATOM 780 N N . ILE A 1 101 ? 4.211 -15.102 -22.718 1.00 89.38 101 ILE A N 1
ATOM 781 C CA . ILE A 1 101 ? 4.719 -13.807 -23.162 1.00 89.38 101 ILE A CA 1
ATOM 782 C C . ILE A 1 101 ? 5.931 -13.472 -22.301 1.00 89.38 101 ILE A C 1
ATOM 784 O O . ILE A 1 101 ? 5.794 -13.289 -21.089 1.00 89.38 101 ILE A O 1
ATOM 788 N N . ASP A 1 102 ? 7.092 -13.374 -22.939 1.00 87.38 102 ASP A N 1
ATOM 789 C CA . ASP A 1 102 ? 8.274 -12.771 -22.339 1.00 87.38 102 ASP A CA 1
ATOM 790 C C . ASP A 1 102 ? 8.229 -11.256 -22.552 1.00 87.38 102 ASP A C 1
ATOM 792 O O . ASP A 1 102 ? 7.854 -10.769 -23.619 1.00 87.38 102 ASP A O 1
ATOM 796 N N . HIS A 1 103 ? 8.606 -10.498 -21.526 1.00 85.06 103 HIS A N 1
ATOM 797 C CA . HIS A 1 103 ? 8.750 -9.052 -21.642 1.00 85.06 103 HIS A CA 1
ATOM 798 C C . HIS A 1 103 ? 10.154 -8.732 -22.159 1.00 85.06 103 HIS A C 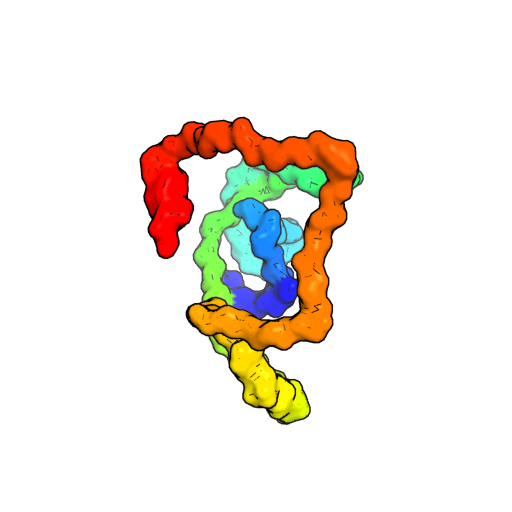1
ATOM 800 O O . HIS A 1 103 ? 11.144 -9.168 -21.570 1.00 85.06 103 HIS A O 1
ATOM 806 N N . TRP A 1 104 ? 10.244 -7.945 -23.227 1.00 90.56 104 TRP A N 1
ATOM 807 C CA . TRP A 1 104 ? 11.498 -7.367 -23.701 1.00 90.56 104 TRP A CA 1
ATOM 808 C C . TRP A 1 104 ? 11.422 -5.841 -23.628 1.00 90.56 104 TRP A C 1
ATOM 810 O O . TRP A 1 104 ? 10.341 -5.255 -23.675 1.00 90.56 104 TRP A O 1
ATOM 820 N N . ILE A 1 105 ? 12.578 -5.202 -23.469 1.00 92.00 105 ILE A N 1
ATOM 821 C CA . ILE A 1 105 ? 12.704 -3.746 -23.535 1.00 92.00 105 ILE A CA 1
ATOM 822 C C . ILE A 1 105 ? 13.262 -3.424 -24.914 1.00 92.00 105 ILE A C 1
ATOM 824 O O . ILE A 1 105 ? 14.382 -3.829 -25.232 1.00 92.00 105 ILE A O 1
ATOM 828 N N . ASP A 1 106 ? 12.486 -2.711 -25.724 1.00 93.81 106 ASP A N 1
ATOM 829 C CA . ASP A 1 106 ? 12.969 -2.204 -27.003 1.00 93.81 106 ASP A CA 1
ATOM 830 C C . ASP A 1 106 ? 14.036 -1.130 -26.758 1.00 93.81 106 ASP A C 1
ATOM 832 O O . ASP A 1 106 ? 13.834 -0.193 -25.982 1.00 93.81 106 ASP A O 1
ATOM 836 N N . LEU A 1 107 ? 15.191 -1.280 -27.406 1.00 94.06 107 LEU A N 1
ATOM 837 C CA . LEU A 1 107 ? 16.285 -0.317 -27.324 1.00 94.06 107 LEU A CA 1
ATOM 838 C C . LEU A 1 107 ? 16.343 0.510 -28.603 1.00 94.06 107 LEU A C 1
ATOM 840 O O . LEU A 1 107 ? 16.322 -0.029 -29.710 1.00 94.06 107 LEU A O 1
ATOM 844 N N . GLU A 1 108 ? 16.492 1.822 -28.450 1.00 93.81 108 GLU A N 1
ATOM 845 C CA . GLU A 1 108 ? 16.830 2.691 -29.572 1.00 93.81 108 GLU A CA 1
ATOM 846 C C . GLU A 1 108 ? 18.239 2.365 -30.099 1.00 93.81 108 GLU A C 1
ATOM 848 O O . GLU A 1 108 ? 19.159 2.035 -29.341 1.00 93.81 108 GLU A O 1
ATOM 853 N N . ALA A 1 109 ? 18.434 2.459 -31.416 1.00 93.75 109 ALA A N 1
ATOM 854 C CA . ALA A 1 109 ? 19.714 2.143 -32.040 1.00 93.75 109 ALA A CA 1
ATOM 855 C C . ALA A 1 109 ? 20.827 3.076 -31.527 1.00 93.75 109 ALA A C 1
ATOM 857 O O . ALA A 1 109 ? 20.750 4.295 -31.657 1.00 93.75 109 ALA A O 1
ATOM 858 N N . GLY A 1 110 ? 21.887 2.494 -30.958 1.00 94.44 110 GLY A N 1
ATOM 859 C CA . GLY A 1 110 ? 23.005 3.244 -30.374 1.00 94.44 110 GLY A CA 1
ATOM 860 C C . GLY A 1 110 ? 22.802 3.679 -28.917 1.00 94.44 110 GLY A C 1
ATOM 861 O O . GLY A 1 110 ? 23.698 4.322 -28.362 1.00 94.44 110 GLY A O 1
ATOM 862 N N . ALA A 1 111 ? 21.683 3.311 -28.280 1.00 94.06 111 ALA A N 1
ATOM 863 C CA . ALA A 1 111 ? 21.465 3.546 -26.856 1.00 94.06 111 ALA A CA 1
ATOM 864 C C . ALA A 1 111 ? 22.545 2.851 -26.009 1.00 94.06 111 ALA A C 1
ATOM 866 O O . ALA A 1 111 ? 22.863 1.675 -26.198 1.00 94.06 111 ALA A O 1
ATOM 867 N N . LYS A 1 112 ? 23.120 3.594 -25.059 1.00 93.88 112 LYS A N 1
ATOM 868 C CA . LYS A 1 112 ? 24.122 3.081 -24.119 1.00 93.88 112 LYS A CA 1
ATOM 869 C C . LYS A 1 112 ? 23.447 2.735 -22.790 1.00 93.88 112 LYS A C 1
ATOM 871 O O . LYS A 1 112 ? 22.614 3.522 -22.338 1.00 93.88 112 LYS A O 1
ATOM 876 N N . PRO A 1 113 ? 23.815 1.621 -22.133 1.00 93.75 113 PRO A N 1
ATOM 877 C CA . PRO A 1 113 ? 23.303 1.311 -20.805 1.00 93.75 113 PRO A CA 1
ATOM 878 C C . PRO A 1 113 ? 23.620 2.436 -19.810 1.00 93.75 113 PRO A C 1
ATOM 880 O O . PRO A 1 113 ? 24.728 2.986 -19.854 1.00 93.75 113 PRO A O 1
ATOM 883 N N . PRO A 1 114 ? 22.694 2.776 -18.897 1.00 94.06 114 PRO A N 1
ATOM 884 C CA . PRO A 1 114 ? 22.996 3.706 -17.823 1.00 94.06 114 PRO A CA 1
ATOM 885 C C . PRO A 1 114 ? 24.055 3.086 -16.904 1.00 94.06 114 PRO A C 1
ATOM 887 O O . PRO A 1 114 ? 23.853 2.021 -16.326 1.00 94.06 114 PRO A O 1
ATOM 890 N N . ALA A 1 115 ? 25.194 3.762 -16.776 1.00 94.19 115 ALA A N 1
ATOM 891 C CA . ALA A 1 115 ? 26.285 3.379 -15.887 1.00 94.19 115 ALA A CA 1
ATOM 892 C C . ALA A 1 115 ? 26.495 4.499 -14.862 1.00 94.19 115 ALA A C 1
ATOM 894 O O . ALA A 1 115 ? 27.278 5.422 -15.082 1.00 94.19 115 ALA A O 1
ATOM 895 N N . GLN A 1 116 ? 25.744 4.445 -13.763 1.00 92.94 116 GLN A N 1
ATOM 896 C CA . GLN A 1 116 ? 25.830 5.408 -12.666 1.00 92.94 116 GLN A CA 1
ATOM 897 C C . GLN A 1 116 ? 26.251 4.701 -11.379 1.00 92.94 116 GLN A C 1
ATOM 899 O O . GLN A 1 116 ? 25.899 3.544 -11.150 1.00 92.94 116 GLN A O 1
ATOM 904 N N . ALA A 1 117 ? 27.027 5.400 -10.549 1.00 93.38 117 ALA A N 1
ATOM 905 C CA . ALA A 1 117 ? 27.387 4.899 -9.230 1.00 93.38 117 ALA A CA 1
ATOM 906 C C . ALA A 1 117 ? 26.120 4.753 -8.365 1.00 93.38 117 ALA A C 1
ATOM 908 O O . ALA A 1 117 ? 25.219 5.590 -8.480 1.00 93.38 117 ALA A O 1
ATOM 909 N N . PRO A 1 118 ? 26.044 3.733 -7.490 1.00 92.31 118 PRO A N 1
ATOM 910 C CA . PRO A 1 118 ? 24.964 3.633 -6.519 1.00 92.31 118 PRO A CA 1
ATOM 911 C C . PRO A 1 118 ? 24.849 4.920 -5.699 1.00 92.31 118 PRO A C 1
ATOM 913 O O . PRO A 1 118 ? 25.861 5.519 -5.327 1.00 92.31 118 PRO A O 1
ATOM 916 N N . TYR A 1 119 ? 23.619 5.335 -5.403 1.00 92.25 119 TYR A N 1
ATOM 917 C CA . TYR A 1 119 ? 23.387 6.473 -4.521 1.00 92.25 119 TYR A CA 1
ATOM 918 C C . TYR A 1 119 ? 24.008 6.225 -3.144 1.00 92.25 119 TYR A C 1
ATOM 920 O O . TYR A 1 119 ? 24.005 5.101 -2.636 1.00 92.25 119 TYR A O 1
ATOM 928 N N . MET A 1 120 ? 24.538 7.285 -2.532 1.00 92.75 120 MET A N 1
ATOM 929 C CA . MET A 1 120 ? 25.015 7.202 -1.156 1.00 92.75 120 MET A CA 1
ATOM 930 C C . MET A 1 120 ? 23.814 7.069 -0.221 1.00 92.75 120 MET A C 1
ATOM 932 O O . MET A 1 120 ? 22.894 7.879 -0.284 1.00 92.75 120 MET A O 1
ATOM 936 N N . MET A 1 121 ? 23.841 6.050 0.635 1.00 95.31 121 MET A N 1
ATOM 937 C CA . MET A 1 121 ? 22.777 5.740 1.591 1.00 95.31 121 MET A CA 1
ATOM 938 C C . MET A 1 121 ? 23.331 5.738 3.011 1.00 95.31 121 MET A C 1
ATOM 940 O O . MET A 1 121 ? 24.512 5.441 3.231 1.00 95.31 121 MET A O 1
ATOM 944 N N . ALA A 1 122 ? 22.476 6.047 3.984 1.00 95.62 122 ALA A N 1
ATOM 945 C CA . ALA A 1 122 ? 22.841 5.921 5.387 1.00 95.62 122 ALA A CA 1
ATOM 946 C C . ALA A 1 122 ? 23.021 4.435 5.770 1.00 95.62 122 ALA A C 1
ATOM 948 O O . ALA A 1 122 ? 22.393 3.560 5.167 1.00 95.62 122 ALA A O 1
ATOM 949 N N . PRO A 1 123 ? 23.821 4.110 6.807 1.00 94.81 123 PRO A N 1
ATOM 950 C CA . PRO A 1 123 ? 24.022 2.721 7.227 1.00 94.81 123 PRO A CA 1
ATOM 951 C C . PRO A 1 123 ? 22.726 1.957 7.546 1.00 94.81 123 PRO A C 1
ATOM 953 O O . PRO A 1 123 ? 22.660 0.759 7.291 1.00 94.81 123 PRO A O 1
ATOM 956 N N . LEU A 1 124 ? 21.698 2.642 8.065 1.00 93.69 124 LEU A N 1
ATOM 957 C CA . LEU A 1 124 ? 20.398 2.039 8.377 1.00 93.69 124 LEU A CA 1
ATOM 958 C C . LEU A 1 124 ? 19.617 1.652 7.110 1.00 93.69 124 LEU A C 1
ATOM 960 O O . LEU A 1 124 ? 19.108 0.543 7.021 1.00 93.69 124 LEU A O 1
ATOM 964 N N . GLU A 1 125 ? 19.582 2.525 6.102 1.00 93.19 125 GLU A N 1
ATOM 965 C CA . GLU A 1 125 ? 18.911 2.254 4.821 1.00 93.19 125 GLU A CA 1
ATOM 966 C C . GLU A 1 125 ? 19.592 1.105 4.074 1.00 93.19 125 GLU A C 1
ATOM 968 O O . GLU A 1 125 ? 18.933 0.220 3.530 1.00 93.19 125 GLU A O 1
ATOM 973 N N . LEU A 1 126 ? 20.928 1.081 4.102 1.00 92.62 126 LEU A N 1
ATOM 974 C CA . LEU A 1 126 ? 21.713 0.013 3.494 1.00 92.62 126 LEU A CA 1
ATOM 975 C C . LEU A 1 126 ? 21.487 -1.339 4.190 1.00 92.62 126 LEU A C 1
ATOM 977 O O . LEU A 1 126 ? 21.557 -2.377 3.533 1.00 92.62 126 LEU A O 1
ATOM 981 N N . ALA A 1 127 ? 21.247 -1.342 5.505 1.00 93.00 127 ALA A N 1
ATOM 982 C CA . ALA A 1 127 ? 20.929 -2.555 6.252 1.00 93.00 127 ALA A CA 1
ATOM 983 C C . ALA A 1 127 ? 19.561 -3.126 5.848 1.00 93.00 127 ALA A C 1
ATOM 985 O O . ALA A 1 127 ? 19.461 -4.333 5.641 1.00 93.00 127 ALA A O 1
ATOM 986 N N . GLU A 1 128 ? 18.549 -2.273 5.660 1.00 92.81 128 GLU A N 1
ATOM 987 C CA . GLU A 1 128 ? 17.224 -2.695 5.181 1.00 92.81 128 GLU A CA 1
ATOM 988 C C . GLU A 1 128 ? 17.275 -3.229 3.744 1.00 92.81 128 GLU A C 1
ATOM 990 O O . GLU A 1 128 ? 16.678 -4.256 3.446 1.00 92.81 128 GLU A O 1
ATOM 995 N N . LEU A 1 129 ? 18.052 -2.596 2.860 1.00 92.19 129 LEU A N 1
ATOM 996 C CA . LEU A 1 129 ? 18.195 -3.028 1.462 1.00 92.19 129 LEU A CA 1
ATOM 997 C C . LEU A 1 129 ? 18.883 -4.394 1.298 1.00 92.19 129 LEU A C 1
ATOM 999 O O . LEU A 1 129 ? 18.759 -5.029 0.254 1.00 92.19 129 LEU A O 1
ATOM 1003 N N . ARG A 1 130 ? 19.662 -4.822 2.297 1.00 90.19 130 ARG A N 1
ATOM 1004 C CA . ARG A 1 130 ? 20.399 -6.098 2.292 1.00 90.19 130 ARG A CA 1
ATOM 1005 C C . ARG A 1 130 ? 19.628 -7.254 2.927 1.00 90.19 130 ARG A C 1
ATOM 1007 O O . ARG A 1 130 ? 20.170 -8.359 2.983 1.00 90.19 130 ARG A O 1
ATOM 1014 N N . LYS A 1 131 ? 18.440 -6.983 3.453 1.00 75.69 131 LYS A N 1
ATOM 1015 C CA . LYS A 1 131 ? 17.582 -7.952 4.127 1.00 75.69 131 LYS A CA 1
ATOM 1016 C C . LYS A 1 131 ? 16.738 -8.728 3.121 1.00 75.69 131 LYS A C 1
ATOM 1018 O O . LYS A 1 131 ? 16.556 -9.940 3.366 1.00 75.69 131 LYS A O 1
#

Organism: Acer negundo (NCBI:txid4023)

Radius of gyration: 24.51 Å; chains: 1; bounding box: 50×50×57 Å

Foldseek 3Di:
DWAWWADPNDTDIDDDDPPDPDDDDDPVVCVVSVADFAQDQDWDDDPPDDIHGDRGDHDGDIDGPVPPPDPDDVVVVVVCVVCVVVVDPDDDPDDDPDDPDDDDDDDDPPDDDDDDDDDDDDPVVVVVVVD

pLDDT: mean 83.21, std 9.3, range [51.34, 95.62]

Secondary structure (DSSP, 8-state):
-EEEEEETTEEEEEE--SS-SS----HHHHHHTT--PBP---EEPPTTS--EE---B-----EE-TT------HHHHHHHHHTTTTS-SS--SSPPPPPSS-------TTPPPP--PPPP--HHHHHHHT-